Protein AF-A0A521X3H6-F1 (afdb_monomer_lite)

Sequence (81 aa):
AVYREHREKIARYRADGVLAVDMELSALYTLARFRGIACGAVLAISDELHGDAWDIGFADARFVAAMTQAASVALDAARRL

Structure (mmCIF, N/CA/C/O backbone):
data_AF-A0A521X3H6-F1
#
_entry.id   AF-A0A521X3H6-F1
#
loop_
_atom_site.group_PDB
_atom_site.id
_atom_site.type_symbol
_atom_site.label_atom_id
_atom_site.label_alt_id
_atom_site.label_comp_id
_atom_site.label_asym_id
_atom_site.label_entity_id
_atom_site.label_seq_id
_atom_site.pdbx_PDB_ins_code
_atom_site.Cartn_x
_atom_site.Cartn_y
_atom_site.Cartn_z
_atom_site.occupancy
_atom_site.B_iso_or_equiv
_atom_site.auth_seq_id
_atom_site.auth_comp_id
_atom_site.auth_asym_id
_atom_site.auth_atom_id
_atom_site.pdbx_PDB_model_num
ATOM 1 N N . ALA A 1 1 ? 7.558 -12.453 2.634 1.00 60.88 1 ALA A N 1
ATOM 2 C CA . ALA A 1 1 ? 8.900 -12.099 3.126 1.00 60.88 1 ALA A CA 1
ATOM 3 C C . ALA A 1 1 ? 9.652 -11.471 1.966 1.00 60.88 1 ALA A C 1
ATOM 5 O O . ALA A 1 1 ? 9.615 -12.075 0.899 1.00 60.88 1 ALA A O 1
ATOM 6 N N . VAL A 1 2 ? 10.299 -10.327 2.214 1.00 64.31 2 VAL A N 1
ATOM 7 C CA . VAL A 1 2 ? 10.847 -9.327 1.258 1.00 64.31 2 VAL A CA 1
ATOM 8 C C . VAL A 1 2 ? 11.899 -9.818 0.249 1.00 64.31 2 VAL A C 1
ATOM 10 O O . VAL A 1 2 ? 12.343 -9.079 -0.613 1.00 64.31 2 VAL A O 1
ATOM 13 N N . TYR A 1 3 ? 12.283 -11.090 0.300 1.00 76.00 3 TYR A N 1
ATOM 14 C CA . TYR A 1 3 ? 13.208 -11.696 -0.668 1.00 76.00 3 TYR A CA 1
ATOM 15 C C . TYR A 1 3 ? 12.632 -12.974 -1.285 1.00 76.00 3 TYR A C 1
ATOM 17 O O . TYR A 1 3 ? 13.361 -13.866 -1.710 1.00 76.00 3 TYR A O 1
ATOM 25 N N . ARG A 1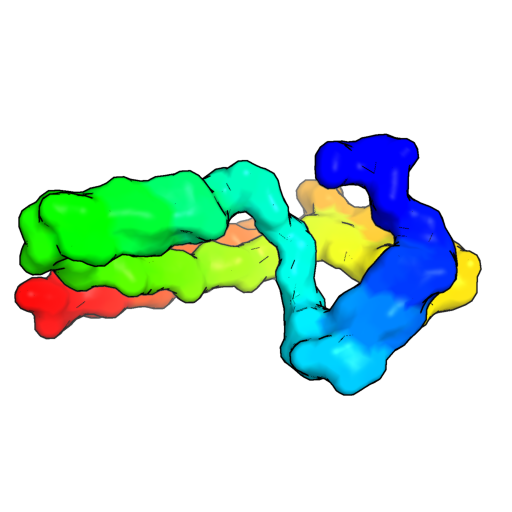 4 ? 11.301 -13.112 -1.252 1.00 76.75 4 ARG A N 1
ATOM 26 C CA . ARG A 1 4 ? 10.561 -14.281 -1.758 1.00 76.75 4 ARG A CA 1
ATOM 27 C C . ARG A 1 4 ? 9.402 -13.871 -2.673 1.00 76.75 4 ARG A C 1
ATOM 29 O O . ARG A 1 4 ? 8.429 -14.619 -2.811 1.00 76.75 4 ARG A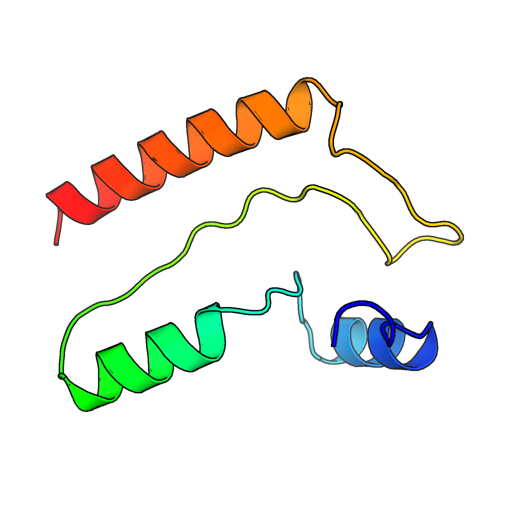 O 1
ATOM 36 N N . GLU A 1 5 ? 9.447 -12.678 -3.262 1.00 77.94 5 GLU A N 1
ATOM 37 C CA . GLU A 1 5 ? 8.605 -12.298 -4.401 1.00 77.94 5 GLU A CA 1
ATOM 38 C C . GLU A 1 5 ? 9.144 -12.935 -5.691 1.00 77.94 5 GLU A C 1
ATOM 40 O O . GLU A 1 5 ? 9.851 -12.320 -6.479 1.00 77.94 5 GLU A O 1
ATOM 45 N N . HIS A 1 6 ? 8.822 -14.210 -5.908 1.00 84.88 6 HIS A N 1
ATOM 46 C CA . HIS A 1 6 ? 9.115 -14.880 -7.177 1.00 84.88 6 HIS A CA 1
ATOM 47 C C . HIS A 1 6 ? 8.062 -14.533 -8.238 1.00 84.88 6 HIS A C 1
ATOM 49 O O . HIS A 1 6 ? 6.912 -14.239 -7.902 1.00 84.88 6 HIS A O 1
ATOM 55 N N . ARG A 1 7 ? 8.423 -14.651 -9.524 1.00 86.38 7 ARG A N 1
ATOM 56 C CA . ARG A 1 7 ? 7.522 -14.367 -10.661 1.00 86.38 7 ARG A CA 1
ATOM 57 C C . ARG A 1 7 ? 6.180 -15.097 -10.559 1.00 86.38 7 ARG A C 1
ATOM 59 O O . ARG A 1 7 ? 5.141 -14.491 -10.781 1.00 86.38 7 ARG A O 1
ATOM 66 N N . GLU A 1 8 ? 6.185 -16.362 -10.141 1.00 90.31 8 GLU A N 1
ATOM 67 C CA . GLU A 1 8 ? 4.964 -17.159 -9.938 1.00 90.31 8 GLU A CA 1
ATOM 68 C C . GLU A 1 8 ? 4.039 -16.559 -8.870 1.00 90.31 8 GLU A C 1
ATOM 70 O O . GLU A 1 8 ? 2.821 -16.504 -9.034 1.00 90.31 8 GLU A O 1
ATOM 75 N N . LYS A 1 9 ? 4.619 -16.064 -7.772 1.00 90.38 9 LYS A N 1
ATOM 76 C CA . LYS A 1 9 ? 3.876 -15.439 -6.676 1.00 90.38 9 LYS A CA 1
ATOM 77 C C . LYS A 1 9 ? 3.272 -14.107 -7.118 1.00 90.38 9 LYS A C 1
ATOM 79 O O . LYS A 1 9 ? 2.122 -13.842 -6.785 1.00 90.38 9 LYS A O 1
ATOM 84 N N . ILE A 1 10 ? 4.023 -13.312 -7.882 1.00 90.12 10 ILE A N 1
ATOM 85 C CA . ILE A 1 10 ? 3.551 -12.047 -8.464 1.00 90.12 10 ILE A CA 1
ATOM 86 C C . ILE A 1 10 ? 2.410 -12.314 -9.455 1.00 90.12 10 ILE A C 1
ATOM 88 O O . ILE A 1 10 ? 1.372 -11.662 -9.380 1.00 90.12 10 ILE A O 1
ATOM 92 N N . ALA A 1 11 ? 2.553 -13.315 -10.330 1.00 91.06 11 ALA A N 1
ATOM 93 C CA . ALA A 1 11 ? 1.510 -13.706 -11.277 1.00 91.06 11 ALA A CA 1
ATOM 94 C C . ALA A 1 11 ? 0.222 -14.149 -10.567 1.00 91.06 11 ALA A C 1
ATOM 96 O O . ALA A 1 11 ? -0.867 -13.726 -10.953 1.00 91.06 11 ALA A O 1
ATOM 97 N N . ARG A 1 12 ? 0.345 -14.940 -9.491 1.00 93.88 12 ARG A N 1
ATOM 98 C CA . ARG A 1 12 ? -0.794 -15.320 -8.646 1.00 93.88 12 ARG A CA 1
ATOM 99 C C . ARG A 1 12 ? -1.458 -14.100 -8.010 1.00 93.88 12 ARG A C 1
ATOM 101 O O . ARG A 1 12 ? -2.659 -13.935 -8.142 1.00 93.88 12 ARG A O 1
ATOM 108 N N . TYR A 1 13 ? -0.683 -13.218 -7.382 1.00 93.88 13 TYR A N 1
ATOM 109 C CA . TYR A 1 13 ? -1.206 -11.988 -6.781 1.00 93.88 13 TYR A CA 1
ATOM 110 C C . TYR A 1 13 ? -1.947 -11.111 -7.787 1.00 93.88 13 TYR A C 1
ATOM 112 O O . TYR A 1 13 ? -3.032 -10.622 -7.486 1.00 93.88 13 TYR A O 1
ATOM 120 N N . ARG A 1 14 ? -1.426 -10.991 -9.009 1.00 91.38 14 ARG A N 1
ATOM 121 C CA . ARG A 1 14 ? -2.111 -10.282 -10.089 1.00 91.38 14 ARG A CA 1
ATOM 122 C C . ARG A 1 14 ? -3.440 -10.941 -10.462 1.00 91.38 14 ARG A C 1
ATOM 124 O O . ARG A 1 14 ? -4.426 -10.233 -10.640 1.00 91.38 14 ARG A O 1
ATOM 131 N N . ALA A 1 15 ? -3.472 -12.269 -10.581 1.00 94.69 15 ALA A N 1
ATOM 132 C CA . ALA A 1 15 ? -4.701 -13.013 -10.862 1.00 94.69 15 ALA A CA 1
ATOM 133 C C . ALA A 1 15 ? -5.743 -12.863 -9.737 1.00 94.69 15 ALA A C 1
ATOM 135 O O . ALA A 1 15 ? -6.935 -12.781 -10.019 1.00 94.69 15 ALA A O 1
ATOM 136 N N . ASP A 1 16 ? -5.283 -12.743 -8.490 1.00 96.38 16 ASP A N 1
ATOM 137 C CA . ASP A 1 16 ? -6.115 -12.523 -7.302 1.00 96.38 16 ASP A CA 1
ATOM 138 C C . ASP A 1 16 ? -6.543 -11.046 -7.122 1.00 96.38 16 ASP A C 1
ATOM 140 O O . ASP A 1 16 ? -7.240 -10.715 -6.164 1.00 96.38 16 ASP A O 1
ATOM 144 N N . GLY A 1 17 ? -6.134 -10.137 -8.019 1.00 95.56 17 GLY A N 1
ATOM 145 C CA . GLY A 1 17 ? -6.476 -8.710 -7.958 1.00 95.56 17 GLY A CA 1
ATOM 146 C C . GLY A 1 17 ? -5.690 -7.904 -6.916 1.00 95.56 17 GLY A C 1
ATOM 147 O O . GLY A 1 17 ? -6.088 -6.794 -6.562 1.00 95.56 17 GLY A O 1
ATOM 148 N N . VAL A 1 18 ? -4.575 -8.439 -6.413 1.00 94.62 18 VAL A N 1
ATOM 149 C CA . VAL A 1 18 ? -3.693 -7.743 -5.470 1.00 94.62 18 VAL A CA 1
ATOM 150 C C . VAL A 1 18 ? -2.931 -6.637 -6.201 1.00 94.62 18 VAL A C 1
ATOM 152 O O . VAL A 1 18 ? -2.223 -6.896 -7.173 1.00 94.62 18 VAL A O 1
ATOM 155 N N . LEU A 1 19 ? -3.060 -5.405 -5.706 1.00 93.19 19 LEU A N 1
ATOM 156 C CA . LEU A 1 19 ? -2.451 -4.215 -6.311 1.00 93.19 19 LEU A CA 1
ATOM 157 C C . LEU A 1 19 ? -1.058 -3.895 -5.757 1.00 93.19 19 LEU A C 1
ATOM 159 O O . LEU A 1 19 ? -0.230 -3.343 -6.471 1.00 93.19 19 LEU A O 1
ATOM 163 N N . ALA A 1 20 ? -0.806 -4.219 -4.488 1.00 94.19 20 ALA A N 1
ATOM 164 C CA . ALA A 1 20 ? 0.438 -3.901 -3.797 1.00 94.19 20 ALA A CA 1
ATOM 165 C C . ALA A 1 20 ? 0.741 -4.941 -2.711 1.00 94.19 20 ALA A C 1
ATOM 167 O O . ALA A 1 20 ? -0.160 -5.629 -2.221 1.00 94.19 20 ALA A O 1
ATOM 168 N N . VAL A 1 21 ? 2.013 -5.038 -2.330 1.00 93.31 21 VAL A N 1
ATOM 169 C CA . VAL A 1 21 ? 2.491 -5.883 -1.233 1.00 93.31 21 VAL A CA 1
ATOM 170 C C . VAL A 1 21 ? 3.134 -4.986 -0.178 1.00 93.31 21 VAL A C 1
ATOM 172 O O . VAL A 1 21 ? 3.937 -4.124 -0.507 1.00 93.31 21 VAL A O 1
ATOM 175 N N . ASP A 1 22 ? 2.772 -5.219 1.079 1.00 94.44 22 ASP A N 1
ATOM 176 C CA . ASP A 1 22 ? 3.250 -4.526 2.281 1.00 94.44 22 ASP A CA 1
ATOM 177 C C . ASP A 1 22 ? 3.490 -5.582 3.385 1.00 94.44 22 ASP A C 1
ATOM 179 O O . ASP A 1 22 ? 3.075 -6.741 3.229 1.00 94.44 22 ASP A O 1
ATOM 183 N N . MET A 1 23 ? 4.181 -5.242 4.479 1.00 94.50 23 MET A N 1
ATOM 184 C CA . MET A 1 23 ? 4.514 -6.195 5.547 1.00 94.50 23 MET A CA 1
ATOM 185 C C . MET A 1 23 ? 3.757 -5.958 6.862 1.00 94.50 23 MET A C 1
ATOM 187 O O . MET A 1 23 ? 3.766 -6.827 7.736 1.00 94.50 23 MET A O 1
ATOM 191 N N . GLU A 1 24 ? 3.060 -4.837 7.001 1.00 96.19 24 GLU A N 1
ATOM 192 C CA . GLU A 1 24 ? 2.528 -4.312 8.252 1.00 96.19 24 GLU A CA 1
ATOM 193 C C . GLU A 1 24 ? 0.992 -4.368 8.299 1.00 96.19 24 GLU A C 1
ATOM 195 O O . GLU A 1 24 ? 0.413 -4.659 9.354 1.00 96.19 24 GLU A O 1
ATOM 200 N N . LEU A 1 25 ? 0.305 -4.141 7.170 1.00 96.94 25 LEU A N 1
ATOM 201 C CA . LEU A 1 25 ? -1.151 -3.920 7.152 1.00 96.94 25 LEU A CA 1
ATOM 202 C C . LEU A 1 25 ? -1.973 -5.083 7.709 1.00 96.94 25 LEU A C 1
ATOM 204 O O . LEU A 1 25 ? -2.953 -4.861 8.420 1.00 96.94 25 LEU A O 1
ATOM 208 N N . SER A 1 26 ? -1.578 -6.330 7.441 1.00 97.00 26 SER A N 1
ATOM 209 C CA . SER A 1 26 ? -2.318 -7.494 7.954 1.00 97.00 26 SER A CA 1
ATOM 210 C C . SER A 1 26 ? -2.334 -7.546 9.488 1.00 97.00 26 SER A C 1
ATOM 212 O O . SER A 1 26 ? -3.370 -7.850 10.089 1.00 97.00 26 SER A O 1
ATOM 214 N N . ALA A 1 27 ? -1.223 -7.185 10.136 1.00 97.94 27 ALA A N 1
ATOM 215 C CA . ALA A 1 27 ? -1.126 -7.113 11.589 1.00 97.94 27 ALA A CA 1
ATOM 216 C C . ALA A 1 27 ? -1.920 -5.920 12.142 1.00 97.94 27 ALA A C 1
ATOM 218 O O . ALA A 1 27 ? -2.688 -6.086 13.093 1.00 97.94 27 ALA A O 1
ATOM 219 N N . LEU A 1 28 ? -1.796 -4.743 11.515 1.00 97.81 28 LEU A N 1
ATOM 220 C CA . LEU A 1 28 ? -2.523 -3.536 11.919 1.00 97.81 28 LEU A CA 1
ATOM 221 C C . LEU A 1 28 ? -4.040 -3.723 11.830 1.00 97.81 28 LEU A C 1
ATOM 223 O O . LEU A 1 28 ? -4.748 -3.440 12.796 1.00 97.81 28 LEU A O 1
ATOM 227 N N . TYR A 1 29 ? -4.547 -4.271 10.725 1.00 98.00 29 TYR A N 1
ATOM 228 C CA . TYR A 1 29 ? -5.978 -4.538 10.556 1.00 98.00 29 TYR A CA 1
ATOM 229 C C . TYR A 1 29 ? -6.492 -5.606 11.520 1.00 98.00 29 TYR A C 1
ATOM 231 O O . TYR A 1 29 ? -7.594 -5.470 12.058 1.00 98.00 29 TYR A O 1
ATOM 239 N N . THR A 1 30 ? -5.692 -6.637 11.803 1.00 98.50 30 THR A N 1
ATOM 240 C CA . THR A 1 30 ? -6.047 -7.651 12.805 1.00 98.50 30 THR A CA 1
ATOM 241 C C . THR A 1 30 ? -6.178 -7.025 14.194 1.00 98.50 30 THR A C 1
ATOM 243 O O . THR A 1 30 ? -7.170 -7.263 14.886 1.00 98.50 30 THR A O 1
ATOM 246 N N . LEU A 1 31 ? -5.220 -6.181 14.592 1.00 98.44 31 LEU A N 1
ATOM 247 C CA . LEU A 1 31 ? -5.260 -5.489 15.878 1.00 98.44 31 LEU A CA 1
ATOM 248 C C . LEU A 1 31 ? -6.421 -4.493 15.958 1.00 98.44 31 LEU A C 1
ATOM 250 O O . LEU A 1 31 ? -7.122 -4.464 16.967 1.00 98.44 31 LEU A O 1
ATOM 254 N N . ALA A 1 32 ? -6.652 -3.706 14.907 1.00 98.06 32 ALA A N 1
ATOM 255 C CA . ALA A 1 32 ? -7.745 -2.742 14.854 1.00 98.06 32 ALA A CA 1
ATOM 256 C C . ALA A 1 32 ? -9.103 -3.430 15.029 1.00 98.06 32 ALA A C 1
ATOM 258 O O . ALA A 1 32 ? -9.910 -3.019 15.864 1.00 98.06 32 ALA A O 1
ATOM 259 N N . ARG A 1 33 ? -9.300 -4.557 14.334 1.00 98.25 33 ARG A N 1
ATOM 260 C CA . ARG A 1 33 ? -10.485 -5.404 14.491 1.00 98.25 33 ARG A CA 1
ATOM 261 C C . ARG A 1 33 ? -10.606 -5.966 15.908 1.00 98.25 33 ARG A C 1
ATOM 263 O O . ARG A 1 33 ? -11.695 -5.934 16.467 1.00 98.25 33 ARG A O 1
ATOM 270 N N . PHE A 1 34 ? -9.515 -6.457 16.498 1.00 98.56 34 PHE A N 1
ATOM 271 C CA . PHE A 1 34 ? -9.512 -6.955 17.879 1.00 98.56 34 PHE A CA 1
ATOM 272 C C . PHE A 1 34 ? -9.873 -5.863 18.898 1.00 98.56 34 PHE A C 1
ATOM 274 O O . PHE A 1 34 ? -10.568 -6.133 19.873 1.00 98.56 34 PHE A O 1
ATOM 281 N N . ARG A 1 35 ? -9.417 -4.625 18.676 1.00 98.19 35 ARG A N 1
ATOM 282 C CA . ARG A 1 35 ? -9.687 -3.473 19.551 1.00 98.19 35 ARG A CA 1
ATOM 283 C C . ARG A 1 35 ? -10.993 -2.742 19.237 1.00 98.19 35 ARG A C 1
ATOM 285 O O . ARG A 1 35 ? -11.347 -1.840 19.986 1.00 98.19 35 ARG A O 1
ATOM 292 N N . GLY A 1 36 ? -11.694 -3.107 18.163 1.00 97.62 36 GLY A N 1
ATOM 293 C CA . GLY A 1 36 ? -12.923 -2.436 17.738 1.00 97.62 36 GLY A CA 1
ATOM 294 C C . GLY A 1 36 ? -12.713 -0.988 17.284 1.00 97.62 36 GLY A C 1
ATOM 295 O O . GLY A 1 36 ? -13.605 -0.167 17.468 1.00 97.62 36 GLY A O 1
ATOM 296 N N . ILE A 1 37 ? -11.544 -0.660 16.725 1.00 96.62 37 ILE A N 1
ATOM 297 C CA . ILE A 1 37 ? -11.214 0.690 16.239 1.00 96.62 37 ILE A CA 1
ATOM 298 C C . ILE A 1 37 ? -11.168 0.731 14.709 1.00 96.62 37 ILE A C 1
ATOM 300 O O . ILE A 1 37 ? -10.822 -0.259 14.060 1.00 96.62 37 ILE A O 1
ATOM 304 N N . ALA A 1 38 ? -11.490 1.889 14.128 1.00 95.00 38 ALA A N 1
ATOM 305 C CA . ALA A 1 38 ? -11.331 2.121 12.697 1.00 95.00 38 ALA A CA 1
ATOM 306 C C . ALA A 1 38 ? -9.841 2.151 12.315 1.00 95.00 38 ALA A C 1
ATOM 308 O O . ALA A 1 38 ? -9.012 2.712 13.032 1.00 95.00 38 ALA A O 1
ATOM 309 N N . CYS A 1 39 ? -9.500 1.554 11.175 1.00 95.75 39 CYS A N 1
ATOM 310 C CA . CYS A 1 39 ? -8.149 1.565 10.629 1.00 95.75 39 CYS A CA 1
ATOM 311 C C . CYS A 1 39 ? -8.216 1.591 9.102 1.00 95.75 39 CYS A C 1
ATOM 313 O O . CYS A 1 39 ? -9.010 0.872 8.498 1.00 95.75 39 CYS A O 1
ATOM 315 N N . GLY A 1 40 ? -7.383 2.426 8.490 1.00 94.81 40 GLY A N 1
ATOM 316 C CA . GLY A 1 40 ? -7.231 2.548 7.045 1.00 94.81 40 GLY A CA 1
ATOM 317 C C . GLY A 1 40 ? -5.762 2.746 6.692 1.00 94.81 40 GLY A C 1
ATOM 318 O O . GLY A 1 40 ? -4.949 3.048 7.565 1.00 94.81 40 GLY A O 1
ATOM 319 N N . ALA A 1 41 ? -5.419 2.549 5.422 1.00 96.25 41 ALA A N 1
ATOM 320 C CA . ALA A 1 41 ? -4.062 2.737 4.927 1.00 96.25 41 ALA A CA 1
ATOM 321 C C . ALA A 1 41 ? -4.063 3.389 3.544 1.00 96.25 41 ALA A C 1
ATOM 323 O O . ALA A 1 41 ? -4.978 3.178 2.750 1.00 96.25 41 ALA A O 1
ATOM 324 N N . VAL A 1 42 ? -3.009 4.151 3.269 1.00 96.56 42 VAL A N 1
ATOM 325 C CA . VAL A 1 42 ? -2.672 4.689 1.950 1.00 96.56 42 VAL A CA 1
ATOM 326 C C . VAL A 1 42 ? -1.218 4.313 1.698 1.00 96.56 42 VAL A C 1
ATOM 328 O O . VAL A 1 42 ? -0.373 4.556 2.556 1.00 96.56 42 VAL A O 1
ATOM 331 N N . LEU A 1 43 ? -0.938 3.703 0.549 1.00 96.69 43 LEU A N 1
ATOM 332 C CA . LEU A 1 43 ? 0.396 3.233 0.182 1.00 96.69 43 LEU A CA 1
ATOM 333 C C . LEU A 1 43 ? 0.920 4.065 -0.991 1.00 96.69 43 LEU A C 1
ATOM 335 O O . LEU A 1 43 ? 0.220 4.233 -1.990 1.00 96.69 43 LEU A O 1
ATOM 339 N N . ALA A 1 44 ? 2.145 4.573 -0.871 1.00 96.62 44 ALA A N 1
ATOM 340 C CA . ALA A 1 44 ? 2.894 5.131 -1.992 1.00 96.62 44 ALA A CA 1
ATOM 341 C C . ALA A 1 44 ? 3.771 4.023 -2.588 1.00 96.62 44 ALA A C 1
ATOM 343 O O . ALA A 1 44 ? 4.465 3.328 -1.849 1.00 96.62 44 ALA A O 1
ATOM 344 N N . ILE A 1 45 ? 3.728 3.849 -3.909 1.00 95.44 45 ILE A N 1
ATOM 345 C CA . ILE A 1 45 ? 4.451 2.771 -4.592 1.00 95.44 45 ILE A CA 1
ATOM 346 C C . ILE A 1 45 ? 5.905 3.185 -4.800 1.00 95.44 45 ILE A C 1
ATOM 348 O O . ILE A 1 45 ? 6.178 4.155 -5.507 1.00 95.44 45 ILE A O 1
ATOM 352 N N . SER A 1 46 ? 6.822 2.462 -4.162 1.00 94.69 46 SER A N 1
ATOM 353 C CA . SER A 1 46 ? 8.265 2.689 -4.256 1.00 94.69 46 SER A CA 1
ATOM 354 C C . SER A 1 46 ? 8.925 1.971 -5.422 1.00 94.69 46 SER A C 1
ATOM 356 O O . SER A 1 46 ? 9.985 2.395 -5.875 1.00 94.69 46 SER A O 1
ATOM 358 N N . ASP A 1 47 ? 8.335 0.872 -5.874 1.00 93.88 47 ASP A N 1
ATOM 359 C CA . ASP A 1 47 ? 8.886 -0.009 -6.889 1.00 93.88 47 ASP A CA 1
ATOM 360 C C . ASP A 1 47 ? 7.800 -0.932 -7.455 1.00 93.88 47 ASP A C 1
ATOM 362 O O . ASP A 1 47 ? 6.788 -1.207 -6.806 1.00 93.88 47 ASP A O 1
ATOM 366 N N . GLU A 1 48 ? 8.014 -1.413 -8.678 1.00 92.88 48 GLU A N 1
ATOM 367 C CA . GLU A 1 48 ? 7.080 -2.287 -9.385 1.00 92.88 48 GLU A CA 1
ATOM 368 C C . GLU A 1 48 ? 7.761 -3.603 -9.782 1.00 92.88 48 GLU A C 1
ATOM 370 O O . GLU A 1 48 ? 8.851 -3.637 -10.359 1.00 92.88 48 GLU A O 1
ATOM 375 N N . LEU A 1 49 ? 7.087 -4.718 -9.486 1.00 90.62 49 LEU A N 1
ATOM 376 C CA . LEU A 1 49 ? 7.571 -6.077 -9.767 1.00 90.62 49 LEU A CA 1
ATOM 377 C C . LEU A 1 49 ? 6.748 -6.805 -10.841 1.00 90.62 49 LEU A C 1
ATOM 379 O O . LEU A 1 49 ? 7.012 -7.969 -11.139 1.00 90.62 49 LEU A O 1
ATOM 383 N N . HIS A 1 50 ? 5.725 -6.161 -11.410 1.00 84.9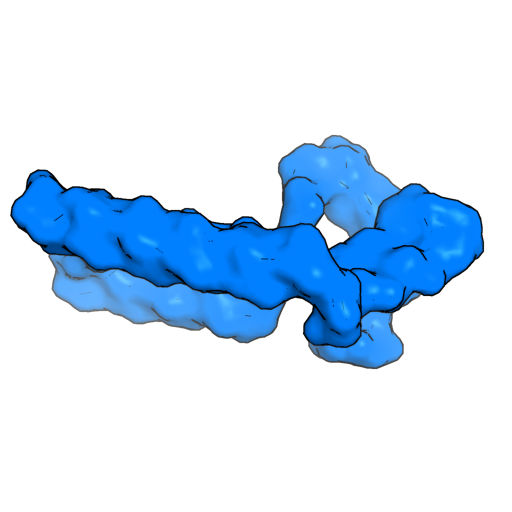4 50 HIS A N 1
ATOM 384 C CA . HIS A 1 50 ? 4.830 -6.803 -12.379 1.00 84.94 50 HIS A CA 1
ATOM 385 C C . HIS A 1 50 ? 5.380 -6.826 -13.814 1.00 84.94 50 HIS A C 1
ATOM 387 O O . HIS A 1 50 ? 4.795 -7.490 -14.669 1.00 84.94 50 HIS A O 1
ATOM 393 N N . GLY A 1 51 ? 6.440 -6.062 -14.097 1.00 83.81 51 GLY A N 1
ATOM 394 C CA . GLY A 1 51 ? 7.098 -6.013 -15.400 1.00 83.81 51 GLY A CA 1
ATOM 395 C C . GLY A 1 51 ? 8.101 -7.149 -15.619 1.00 83.81 51 GLY A C 1
ATOM 396 O O . GLY A 1 51 ? 8.281 -8.047 -14.792 1.00 83.81 51 GLY A O 1
ATOM 397 N N . ASP A 1 52 ? 8.799 -7.096 -16.753 1.00 84.19 52 ASP A N 1
ATOM 398 C CA . ASP A 1 52 ? 9.847 -8.071 -17.076 1.00 84.19 52 ASP A CA 1
ATOM 399 C C . ASP A 1 52 ? 11.073 -7.928 -16.162 1.00 84.19 52 ASP A C 1
ATOM 401 O O . ASP A 1 52 ? 11.740 -8.923 -15.854 1.00 84.19 52 ASP A O 1
ATOM 405 N N . ALA A 1 53 ? 11.324 -6.714 -15.674 1.00 87.44 53 ALA A N 1
ATOM 406 C CA . ALA A 1 53 ? 12.376 -6.369 -14.729 1.00 87.44 53 ALA A CA 1
ATOM 407 C C . ALA A 1 53 ? 11.798 -5.628 -13.515 1.00 87.44 53 ALA A C 1
ATOM 409 O O . ALA A 1 53 ? 10.674 -5.131 -13.555 1.00 87.44 53 ALA A O 1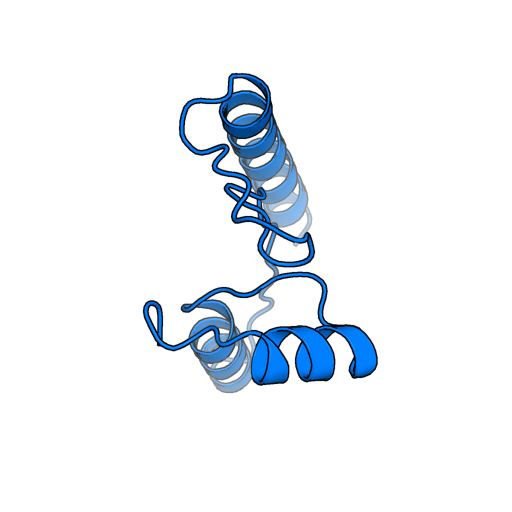
ATOM 410 N N . TRP A 1 54 ? 12.587 -5.569 -12.442 1.00 89.44 54 TRP A N 1
ATOM 411 C CA . TRP A 1 54 ? 12.276 -4.756 -11.270 1.00 89.44 54 TRP A CA 1
ATOM 412 C C . TRP A 1 54 ? 12.438 -3.275 -11.622 1.00 89.44 54 TRP A C 1
ATOM 414 O O . TRP A 1 54 ? 13.541 -2.854 -11.976 1.00 89.44 54 TRP A O 1
ATOM 424 N N . ASP A 1 55 ? 11.352 -2.509 -11.534 1.00 92.12 55 ASP A N 1
ATOM 425 C CA . ASP A 1 55 ? 11.380 -1.055 -11.682 1.00 92.12 55 ASP A CA 1
ATOM 426 C C . ASP A 1 55 ? 11.540 -0.406 -10.304 1.00 92.12 55 ASP A C 1
ATOM 428 O O . ASP A 1 55 ? 10.657 -0.507 -9.453 1.00 92.12 55 ASP A O 1
ATOM 432 N N . ILE A 1 56 ? 12.701 0.200 -10.059 1.00 93.19 56 ILE A N 1
ATOM 433 C CA . ILE A 1 56 ? 13.112 0.707 -8.749 1.00 93.19 56 ILE A CA 1
ATOM 434 C C . ILE A 1 56 ? 12.906 2.225 -8.704 1.00 93.19 56 ILE A C 1
ATOM 436 O O . ILE A 1 56 ? 13.651 2.975 -9.333 1.00 93.19 56 ILE A O 1
ATOM 440 N N . GLY A 1 57 ? 11.954 2.686 -7.891 1.00 92.12 57 GLY A N 1
ATOM 441 C CA . GLY A 1 57 ? 11.546 4.092 -7.793 1.00 92.12 57 GLY A CA 1
ATOM 442 C C . GLY A 1 57 ? 11.890 4.796 -6.473 1.00 92.12 57 GLY A C 1
ATOM 443 O O . GLY A 1 57 ? 11.474 5.936 -6.284 1.00 92.12 57 GLY A O 1
ATOM 444 N N . PHE A 1 58 ? 12.659 4.186 -5.557 1.00 86.81 58 PHE A N 1
ATOM 445 C CA . PHE A 1 58 ? 12.909 4.749 -4.210 1.00 86.81 58 PHE A CA 1
ATOM 446 C C . PHE A 1 58 ? 13.502 6.171 -4.205 1.00 86.81 58 PHE A C 1
ATOM 448 O O . PHE A 1 58 ? 13.268 6.932 -3.268 1.00 86.81 58 PHE A O 1
ATOM 455 N N . ALA A 1 59 ? 14.291 6.523 -5.225 1.00 89.06 59 ALA A N 1
ATOM 456 C CA . ALA A 1 59 ? 14.909 7.845 -5.375 1.00 89.06 59 ALA A CA 1
ATOM 457 C C . ALA A 1 59 ? 14.165 8.750 -6.375 1.00 89.06 59 ALA A C 1
ATOM 459 O O . ALA A 1 59 ? 14.611 9.865 -6.652 1.00 89.06 59 ALA A O 1
ATOM 460 N N . ASP A 1 60 ? 13.054 8.278 -6.943 1.00 94.19 60 ASP A N 1
ATOM 461 C CA . ASP A 1 60 ? 12.279 9.029 -7.921 1.00 94.19 60 ASP A CA 1
ATOM 462 C C . ASP A 1 60 ? 11.513 10.168 -7.230 1.00 94.19 60 ASP A C 1
ATOM 464 O O . ASP A 1 60 ? 10.830 9.979 -6.219 1.00 94.19 60 ASP A O 1
ATOM 468 N N . ALA A 1 61 ? 11.587 11.374 -7.797 1.00 95.50 61 ALA A N 1
ATOM 469 C CA . ALA A 1 61 ? 10.864 12.536 -7.288 1.00 95.50 61 ALA A CA 1
ATOM 470 C C . ALA A 1 61 ? 9.340 12.302 -7.222 1.00 95.50 61 ALA A C 1
ATOM 472 O O . ALA A 1 61 ? 8.673 12.840 -6.336 1.00 95.50 61 ALA A O 1
ATOM 473 N N . ARG A 1 62 ? 8.789 11.466 -8.114 1.00 95.44 62 ARG A N 1
ATOM 474 C CA . ARG A 1 62 ? 7.379 11.049 -8.111 1.00 95.44 62 ARG A CA 1
ATOM 475 C C . ARG A 1 62 ? 7.028 10.263 -6.852 1.00 95.44 62 ARG A C 1
ATOM 477 O O . ARG A 1 62 ? 5.966 10.503 -6.284 1.00 95.44 62 ARG A O 1
ATOM 484 N N . PHE A 1 63 ? 7.912 9.380 -6.385 1.00 96.19 63 PHE A N 1
ATOM 485 C CA . PHE A 1 63 ? 7.696 8.618 -5.155 1.00 96.19 63 PHE A CA 1
ATOM 486 C C . PHE A 1 63 ? 7.698 9.534 -3.925 1.00 96.19 63 PHE A C 1
ATOM 488 O O . PHE A 1 63 ? 6.796 9.462 -3.091 1.00 96.19 63 PHE A O 1
ATOM 495 N N . VAL A 1 64 ? 8.648 10.472 -3.847 1.00 95.06 64 VAL A N 1
ATOM 496 C CA . VAL A 1 64 ? 8.712 11.457 -2.749 1.00 95.06 64 VAL A CA 1
ATOM 497 C C . VAL A 1 64 ? 7.459 12.343 -2.716 1.00 95.06 64 VAL A C 1
ATOM 499 O O . VAL A 1 64 ? 6.876 12.580 -1.652 1.00 95.06 64 VAL A O 1
ATOM 502 N N . ALA A 1 65 ? 7.002 12.801 -3.885 1.00 96.81 65 ALA A N 1
ATOM 503 C CA . ALA A 1 65 ? 5.756 13.550 -4.010 1.00 96.81 65 ALA A CA 1
ATOM 504 C C . ALA A 1 65 ? 4.539 12.707 -3.587 1.00 96.81 65 ALA A C 1
ATOM 506 O O . ALA A 1 65 ? 3.700 13.184 -2.821 1.00 96.81 65 ALA A O 1
ATOM 507 N N . ALA A 1 66 ? 4.477 11.440 -4.010 1.00 97.44 66 ALA A N 1
ATOM 508 C CA . ALA A 1 66 ? 3.413 10.513 -3.637 1.00 97.44 66 ALA A CA 1
ATOM 509 C C . ALA A 1 66 ? 3.372 10.250 -2.125 1.00 97.44 66 ALA A C 1
ATOM 511 O O . ALA A 1 66 ? 2.286 10.240 -1.551 1.00 97.44 66 ALA A O 1
ATOM 512 N N . MET A 1 67 ? 4.521 10.115 -1.453 1.00 96.81 67 MET A N 1
ATOM 513 C CA . MET A 1 67 ? 4.571 9.995 0.011 1.00 96.81 67 MET A CA 1
ATOM 514 C C . MET A 1 67 ? 4.001 11.232 0.709 1.00 96.81 67 MET A C 1
ATOM 516 O O . MET A 1 67 ? 3.226 11.110 1.658 1.00 96.81 67 MET A O 1
ATOM 520 N N . THR A 1 68 ? 4.343 12.425 0.218 1.00 97.31 68 THR A N 1
ATOM 521 C CA . THR A 1 68 ? 3.829 13.685 0.776 1.00 97.31 68 THR A CA 1
ATOM 522 C C . THR A 1 68 ? 2.312 13.768 0.603 1.00 97.31 68 THR A C 1
ATOM 524 O O . THR A 1 68 ? 1.590 14.050 1.558 1.00 97.31 68 THR A O 1
ATOM 527 N N . GLN A 1 69 ? 1.813 13.443 -0.592 1.00 98.12 69 GLN A N 1
ATOM 528 C CA . GLN A 1 69 ? 0.381 13.404 -0.878 1.00 98.12 69 GLN A CA 1
ATOM 529 C C . GLN A 1 69 ? -0.347 12.350 -0.030 1.00 98.12 69 GLN A C 1
ATOM 531 O O . GLN A 1 69 ? -1.410 12.638 0.517 1.00 98.12 69 GLN A O 1
ATOM 536 N N . ALA A 1 70 ? 0.221 11.150 0.117 1.00 97.69 70 ALA A N 1
ATOM 537 C CA . ALA A 1 70 ? -0.342 10.085 0.942 1.00 97.69 70 ALA A CA 1
ATOM 538 C C . ALA A 1 70 ? -0.463 10.515 2.411 1.00 97.69 70 ALA A C 1
ATOM 540 O O . ALA A 1 70 ? -1.507 10.292 3.025 1.00 97.69 70 ALA A O 1
ATOM 541 N N . ALA A 1 71 ? 0.552 11.196 2.955 1.00 97.31 71 ALA A N 1
ATOM 542 C CA . ALA A 1 71 ? 0.509 11.741 4.309 1.00 97.31 71 ALA A CA 1
ATOM 543 C C . ALA A 1 71 ? -0.598 12.796 4.471 1.00 97.31 71 ALA A C 1
ATOM 545 O O . ALA A 1 71 ? -1.354 12.744 5.442 1.00 97.31 71 ALA A O 1
ATOM 546 N N . SER A 1 72 ? -0.746 13.717 3.512 1.00 97.75 72 SER A N 1
ATOM 547 C CA . SER A 1 72 ? -1.839 14.699 3.524 1.00 97.75 72 SER A CA 1
ATOM 548 C C . SER A 1 72 ? -3.215 14.028 3.490 1.00 97.75 72 SER A C 1
ATOM 550 O O . SER A 1 72 ? -4.064 14.344 4.320 1.00 97.75 72 SER A O 1
ATOM 552 N N . VAL A 1 73 ? -3.417 13.052 2.598 1.00 97.56 73 VAL A N 1
ATOM 553 C CA . VAL A 1 73 ? -4.677 12.293 2.501 1.00 97.56 73 VAL A CA 1
ATOM 554 C C . VAL A 1 73 ? -4.975 11.550 3.802 1.00 97.56 73 VAL A C 1
ATOM 556 O O . VAL A 1 73 ? -6.110 11.580 4.276 1.00 97.56 73 VAL A O 1
ATOM 559 N N . ALA A 1 74 ? -3.971 10.912 4.406 1.00 96.62 74 ALA A N 1
ATOM 560 C CA . ALA A 1 74 ? -4.134 10.197 5.666 1.00 96.62 74 ALA A CA 1
ATOM 561 C C . ALA A 1 74 ? -4.534 11.141 6.813 1.00 96.62 74 ALA A C 1
ATOM 563 O O . ALA A 1 74 ? -5.453 10.826 7.568 1.00 96.62 74 ALA A O 1
ATOM 564 N N . LEU A 1 75 ? -3.897 12.313 6.920 1.00 96.56 75 LEU A N 1
ATOM 565 C CA . LEU A 1 75 ? -4.237 13.329 7.921 1.00 96.56 75 LEU A CA 1
ATOM 566 C C . LEU A 1 75 ? -5.654 13.878 7.728 1.00 96.56 75 LEU A C 1
ATOM 568 O O . LEU A 1 75 ? -6.398 14.022 8.699 1.00 96.56 75 LE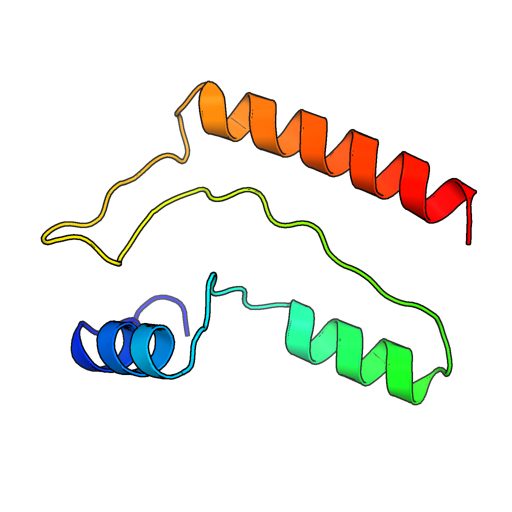U A O 1
ATOM 572 N N . ASP A 1 76 ? -6.043 14.162 6.488 1.00 97.00 76 ASP A N 1
ATOM 573 C CA . ASP A 1 76 ? -7.380 14.665 6.179 1.00 97.00 76 ASP A CA 1
ATOM 574 C C . ASP A 1 76 ? -8.467 13.618 6.432 1.00 97.00 76 ASP A C 1
ATOM 576 O O . ASP A 1 76 ? -9.536 13.960 6.937 1.00 97.00 76 ASP A O 1
ATOM 580 N N . ALA A 1 77 ? -8.199 12.346 6.132 1.00 95.62 77 ALA A N 1
ATOM 581 C CA . ALA A 1 77 ? -9.102 11.246 6.453 1.00 95.62 77 ALA A CA 1
ATOM 582 C C . ALA A 1 77 ? -9.228 11.051 7.971 1.00 95.62 77 ALA A C 1
ATOM 584 O O . ALA A 1 77 ? -10.341 10.952 8.479 1.00 95.62 77 ALA A O 1
ATOM 585 N N . ALA A 1 78 ? -8.109 11.071 8.703 1.00 93.00 78 ALA A N 1
ATOM 586 C CA . ALA A 1 78 ? -8.091 10.902 10.155 1.00 93.00 78 ALA A CA 1
ATOM 587 C C . ALA A 1 78 ? -8.852 12.010 10.900 1.00 93.00 78 ALA A C 1
ATOM 589 O O . ALA A 1 78 ? -9.437 11.747 11.942 1.00 93.00 78 ALA A O 1
ATOM 590 N N . ARG A 1 79 ? -8.893 13.236 10.361 1.00 94.25 79 ARG A N 1
ATOM 591 C CA . ARG A 1 79 ? -9.686 14.351 10.916 1.00 94.25 79 ARG A CA 1
ATOM 592 C C . ARG A 1 79 ? -11.201 14.184 10.766 1.00 94.25 79 ARG A C 1
ATOM 594 O O . ARG A 1 79 ? -11.945 14.947 11.375 1.00 94.25 79 ARG A O 1
ATOM 601 N N . ARG A 1 80 ? -11.652 13.277 9.896 1.00 89.56 80 ARG A N 1
ATOM 602 C CA . ARG A 1 80 ? -13.073 13.040 9.586 1.00 89.56 80 ARG A CA 1
ATOM 603 C C . ARG A 1 80 ? -13.632 11.783 10.260 1.00 89.56 80 ARG A C 1
ATOM 605 O O . ARG A 1 80 ? -14.821 11.517 10.097 1.00 89.56 80 ARG A O 1
ATOM 612 N N . LEU A 1 81 ? -12.777 11.015 10.936 1.00 78.19 81 LEU A N 1
ATOM 613 C CA . LEU A 1 81 ? -13.130 9.849 11.752 1.00 78.19 81 LEU A CA 1
ATOM 614 C C . LEU A 1 81 ? -13.435 10.285 13.187 1.00 78.19 81 LEU A C 1
A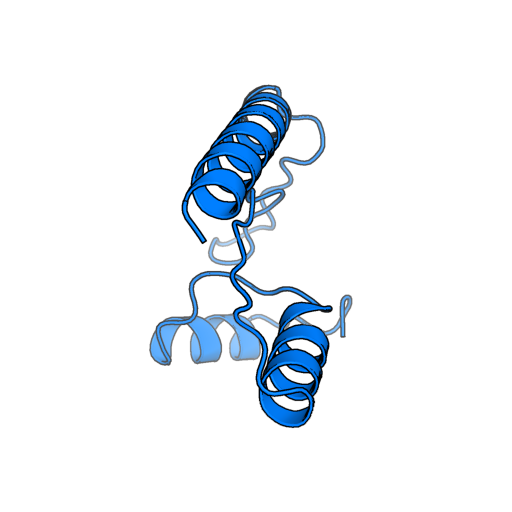TOM 616 O O . LEU A 1 81 ? -14.315 9.639 13.795 1.00 78.19 81 LEU A O 1
#

pLDDT: mean 92.64, std 7.03, range [60.88, 98.56]

Secondary structure (DSSP, 8-state):
-TT---HHHHHHHHHTT-----SSHHHHHHHHHHHT----------EE-SSSS-EE-TT-HHHHHHHHHHHHHHHHHHTT-

Radius of gyration: 15.07 Å; chains: 1; bounding box: 28×32×37 Å

Foldseek 3Di:
DVVPPDLVNLVVCVVVVNDDDDDPVVVVVVVCVVVVHDDDADDQDQWDDNDPDIGGRVPPPSSVVSVVVRVVVVVVVVVVD